Protein AF-D1W7B9-F1 (afdb_monomer_lite)

Sequence (97 aa):
MGVPVSRPIADFLPTISIKAKDFAAEMTNVNVQQKDLYGEGQISKEHIENNKAVRQIMIQRGIIPENLPPAEDVKKVERRLASEEKKALINKTKKKS

Organism: NCBI:txid679190

Foldseek 3Di:
DDDDPCDPVLVVLVVLLVVLLVVLLVQLVVCCVVVVDDDDVRSVVSSVVSSVVSQVVCVVVVHHNVPRDDSDPVVVVVVVVVVVVVVVVVVVVVVVD

Structure (mmCIF, N/CA/C/O backbone):
data_AF-D1W7B9-F1
#
_entry.id   AF-D1W7B9-F1
#
loop_
_atom_site.group_PDB
_atom_site.id
_atom_site.type_symbol
_atom_site.label_atom_id
_atom_site.label_alt_id
_atom_site.label_comp_id
_atom_site.label_asym_id
_atom_site.label_entity_id
_atom_site.label_seq_id
_atom_site.pdbx_PDB_ins_code
_atom_site.Cartn_x
_atom_site.Cartn_y
_atom_site.Cartn_z
_atom_site.occupancy
_atom_site.B_iso_or_equiv
_atom_site.auth_seq_id
_atom_site.auth_comp_id
_atom_site.auth_asym_id
_atom_site.auth_atom_id
_atom_site.pdbx_PDB_model_num
ATOM 1 N N . MET A 1 1 ? 18.495 18.089 -28.643 1.00 47.12 1 MET A N 1
ATOM 2 C CA . MET A 1 1 ? 17.297 17.388 -28.126 1.00 47.12 1 MET A CA 1
ATOM 3 C C . MET A 1 1 ? 17.425 15.924 -28.495 1.00 47.12 1 MET A C 1
ATOM 5 O O . MET A 1 1 ? 17.634 15.646 -29.665 1.00 47.12 1 MET A O 1
ATOM 9 N N . GLY A 1 2 ? 17.380 15.007 -27.532 1.00 46.62 2 GLY A N 1
ATOM 10 C CA . GLY A 1 2 ? 17.552 13.582 -27.826 1.00 46.62 2 GLY A CA 1
ATOM 11 C C . GLY A 1 2 ? 17.669 12.749 -26.560 1.00 46.62 2 GLY A C 1
ATOM 12 O O . GLY A 1 2 ? 18.695 12.123 -26.331 1.00 46.62 2 GLY A O 1
ATOM 13 N N . VAL A 1 3 ? 16.650 12.804 -25.703 1.00 45.97 3 VAL A N 1
ATOM 14 C CA . VAL A 1 3 ? 16.532 11.865 -24.580 1.00 45.97 3 VAL A CA 1
ATOM 15 C C . VAL A 1 3 ? 16.035 10.534 -25.162 1.00 45.97 3 VAL A C 1
ATOM 17 O O . VAL A 1 3 ? 15.002 10.549 -25.837 1.00 45.97 3 VAL A O 1
ATOM 20 N N . PRO A 1 4 ? 16.725 9.397 -24.959 1.00 49.19 4 PRO A N 1
ATOM 21 C CA . PRO A 1 4 ? 16.273 8.116 -25.490 1.00 49.19 4 PRO A CA 1
ATOM 22 C C . PRO A 1 4 ? 14.958 7.690 -24.823 1.00 49.19 4 PRO A C 1
ATOM 24 O O . PRO A 1 4 ? 14.853 7.627 -23.599 1.00 49.19 4 PRO A O 1
ATOM 27 N N . VAL A 1 5 ? 13.955 7.378 -25.645 1.00 54.09 5 VAL A N 1
ATOM 28 C CA . VAL A 1 5 ? 12.587 6.966 -25.268 1.00 54.09 5 VAL A CA 1
ATOM 29 C C . VAL A 1 5 ? 12.551 5.486 -24.843 1.00 54.09 5 VAL A C 1
ATOM 31 O O . VAL A 1 5 ? 11.746 4.692 -25.312 1.00 54.09 5 VAL A O 1
ATOM 34 N N . SER A 1 6 ? 13.463 5.071 -23.967 1.00 49.72 6 SER A N 1
ATOM 35 C CA . SER A 1 6 ? 13.506 3.704 -23.424 1.00 49.72 6 SER A CA 1
ATOM 36 C C . SER A 1 6 ? 13.983 3.718 -21.978 1.00 49.72 6 SER A C 1
ATOM 38 O O . SER A 1 6 ? 14.938 3.061 -21.577 1.00 49.72 6 SER A O 1
ATOM 40 N N . ARG A 1 7 ? 13.298 4.514 -21.158 1.00 51.72 7 ARG A N 1
ATOM 41 C CA . ARG A 1 7 ? 13.468 4.450 -19.709 1.00 51.72 7 ARG A CA 1
ATOM 42 C C . ARG A 1 7 ? 13.031 3.054 -19.242 1.00 51.72 7 ARG A C 1
ATOM 44 O O . ARG A 1 7 ? 11.943 2.632 -19.646 1.00 51.72 7 ARG A O 1
ATOM 51 N N . PRO A 1 8 ? 13.825 2.325 -18.439 1.00 52.91 8 PRO A N 1
ATOM 52 C CA . PRO A 1 8 ? 13.490 0.960 -18.071 1.00 52.91 8 PRO A CA 1
ATOM 53 C C . PRO A 1 8 ? 12.188 0.979 -17.275 1.00 52.91 8 PRO A C 1
ATOM 55 O O . PRO A 1 8 ? 12.133 1.510 -16.169 1.00 52.91 8 PRO A O 1
ATOM 58 N N . ILE A 1 9 ? 11.126 0.388 -17.823 1.00 50.38 9 ILE A N 1
ATOM 59 C CA . ILE A 1 9 ? 9.872 0.138 -17.093 1.00 50.38 9 ILE A CA 1
ATOM 60 C C . ILE A 1 9 ? 10.183 -0.601 -15.774 1.00 50.38 9 ILE A C 1
ATOM 62 O O . ILE A 1 9 ? 9.533 -0.373 -14.760 1.00 50.38 9 ILE A O 1
ATOM 66 N N . ALA A 1 10 ? 11.261 -1.392 -15.764 1.00 49.88 10 ALA A N 1
ATOM 67 C CA . ALA A 1 10 ? 11.808 -2.080 -14.604 1.00 49.88 10 ALA A CA 1
ATOM 68 C C . ALA A 1 10 ? 12.163 -1.175 -13.404 1.00 49.88 10 ALA A C 1
ATOM 70 O O . ALA A 1 10 ? 11.986 -1.632 -12.284 1.00 49.88 10 ALA A O 1
ATOM 71 N N . ASP A 1 11 ? 12.578 0.086 -13.588 1.00 51.97 11 ASP A N 1
ATOM 72 C CA . ASP A 1 11 ? 12.860 1.000 -12.458 1.00 51.97 11 ASP A CA 1
ATOM 73 C C . ASP A 1 11 ? 11.575 1.604 -11.861 1.00 51.97 11 ASP A C 1
ATOM 75 O O . ASP A 1 11 ? 11.506 1.976 -10.683 1.00 51.97 11 ASP A O 1
ATOM 79 N N . PHE A 1 12 ? 10.510 1.680 -12.662 1.00 52.81 12 PHE A N 1
ATOM 80 C CA . PHE A 1 12 ? 9.223 2.219 -12.226 1.00 52.81 12 PHE A CA 1
ATOM 81 C C . PHE A 1 12 ? 8.408 1.207 -11.435 1.00 52.81 12 PHE A C 1
ATOM 83 O O . PHE A 1 12 ? 7.654 1.594 -10.549 1.00 52.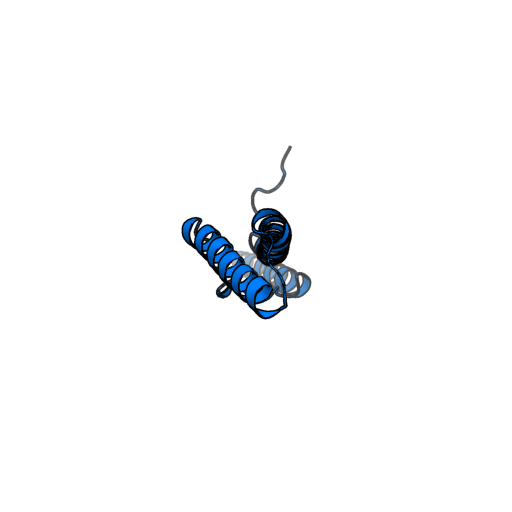81 12 PHE A O 1
ATOM 90 N N . LEU A 1 13 ? 8.560 -0.079 -11.726 1.00 55.22 13 LEU A N 1
ATOM 91 C CA . LEU A 1 13 ? 7.736 -1.139 -11.157 1.00 55.22 13 LEU A CA 1
ATOM 92 C C . LEU A 1 13 ? 7.955 -1.351 -9.639 1.00 55.22 13 LEU A C 1
ATOM 94 O O . LEU A 1 13 ? 6.961 -1.328 -8.908 1.00 55.22 13 LEU A O 1
ATOM 98 N N . PRO A 1 14 ? 9.197 -1.442 -9.114 1.00 63.50 14 PRO A N 1
ATOM 99 C CA . PRO A 1 14 ? 9.452 -1.453 -7.672 1.00 63.50 14 PRO A CA 1
ATOM 100 C C . PRO A 1 14 ? 8.940 -0.181 -6.993 1.00 63.50 14 PRO A C 1
ATOM 102 O O . PRO A 1 14 ? 8.298 -0.243 -5.946 1.00 63.50 14 PRO A O 1
ATOM 105 N N . THR A 1 15 ? 9.160 0.970 -7.632 1.00 70.62 15 THR A N 1
ATOM 106 C CA . THR A 1 15 ? 8.714 2.276 -7.134 1.00 70.62 15 THR A CA 1
ATOM 107 C C . THR A 1 15 ? 7.189 2.364 -7.040 1.00 70.62 15 THR A C 1
ATOM 109 O O . THR A 1 15 ? 6.660 2.892 -6.066 1.00 70.62 15 THR A O 1
ATOM 112 N N . ILE A 1 16 ? 6.463 1.837 -8.027 1.00 76.38 16 ILE A N 1
ATOM 113 C CA . ILE A 1 16 ? 4.998 1.855 -8.058 1.00 76.38 16 ILE A CA 1
ATOM 114 C C . ILE A 1 16 ? 4.426 0.970 -6.951 1.00 76.38 16 ILE A C 1
ATOM 116 O O . ILE A 1 16 ? 3.515 1.412 -6.260 1.00 76.38 16 ILE A O 1
ATOM 120 N N . SER A 1 17 ? 4.964 -0.233 -6.735 1.00 76.62 17 SER A N 1
ATOM 121 C CA . SER A 1 17 ? 4.492 -1.115 -5.658 1.00 76.62 17 SER A CA 1
ATOM 122 C C . SER A 1 17 ? 4.737 -0.538 -4.265 1.00 76.62 17 SER A C 1
ATOM 124 O O . SER A 1 17 ? 3.888 -0.691 -3.388 1.00 76.62 17 SER A O 1
ATOM 126 N N . ILE A 1 18 ? 5.866 0.148 -4.058 1.00 82.25 18 ILE A N 1
ATOM 127 C CA . ILE A 1 18 ? 6.145 0.863 -2.803 1.00 82.25 18 ILE A CA 1
ATOM 128 C C . ILE A 1 18 ? 5.125 1.991 -2.617 1.00 82.25 18 ILE A C 1
ATOM 130 O O . ILE A 1 18 ? 4.406 2.011 -1.622 1.00 82.25 18 ILE A O 1
ATOM 134 N N . LYS A 1 19 ? 4.959 2.854 -3.627 1.00 86.00 19 LYS A N 1
ATOM 135 C CA . LYS A 1 19 ? 3.995 3.963 -3.575 1.00 86.00 19 LYS A CA 1
ATOM 136 C C . LYS A 1 19 ? 2.550 3.500 -3.412 1.00 86.00 19 LYS A C 1
ATOM 138 O O . LYS A 1 19 ? 1.761 4.179 -2.769 1.00 86.00 19 LYS A O 1
ATOM 143 N N . ALA A 1 20 ? 2.192 2.359 -3.992 1.00 88.88 20 ALA A N 1
ATOM 144 C CA . ALA A 1 20 ? 0.872 1.763 -3.848 1.00 88.88 20 ALA A CA 1
ATOM 145 C C . ALA A 1 20 ? 0.593 1.344 -2.397 1.00 88.88 20 ALA A C 1
ATOM 147 O O . ALA A 1 20 ? -0.512 1.567 -1.905 1.00 88.88 20 ALA A O 1
ATOM 148 N N . LYS A 1 21 ? 1.589 0.782 -1.698 1.00 88.56 21 LYS A N 1
ATOM 149 C CA . LYS A 1 21 ? 1.470 0.453 -0.270 1.00 88.56 21 LYS A CA 1
ATOM 150 C C . LYS A 1 21 ? 1.353 1.702 0.593 1.00 88.56 21 LYS A C 1
ATOM 152 O O . LYS A 1 21 ? 0.460 1.753 1.434 1.00 88.56 21 LYS A O 1
ATOM 157 N N . ASP A 1 22 ? 2.191 2.706 0.341 1.00 91.06 22 ASP A N 1
ATOM 158 C CA . ASP A 1 22 ? 2.122 3.983 1.060 1.00 91.06 22 ASP A CA 1
ATOM 159 C C . ASP A 1 22 ? 0.745 4.631 0.867 1.00 91.06 22 ASP A C 1
ATOM 161 O O . ASP A 1 22 ? 0.106 5.066 1.821 1.00 91.06 22 ASP A O 1
ATOM 165 N N . PHE A 1 23 ? 0.223 4.599 -0.361 1.00 91.56 23 PHE A N 1
ATOM 166 C CA . PHE A 1 23 ? -1.106 5.113 -0.667 1.00 91.56 23 PHE A CA 1
ATOM 167 C C . PHE A 1 23 ? -2.228 4.334 0.037 1.00 91.56 23 PHE A C 1
ATOM 169 O O . PHE A 1 23 ? -3.169 4.938 0.548 1.00 91.56 23 PHE A O 1
ATOM 176 N N . ALA A 1 24 ? -2.141 3.002 0.106 1.00 92.62 24 ALA A N 1
ATOM 177 C CA . ALA A 1 24 ? -3.112 2.192 0.845 1.00 92.62 24 ALA A CA 1
ATOM 178 C C . ALA A 1 24 ? -3.086 2.490 2.357 1.00 92.62 24 ALA A C 1
ATOM 180 O O . ALA A 1 24 ? -4.142 2.504 2.999 1.00 92.62 24 ALA A O 1
ATOM 181 N N . ALA A 1 25 ? -1.903 2.754 2.919 1.00 93.00 25 ALA A N 1
ATOM 182 C CA . ALA A 1 25 ? -1.743 3.149 4.316 1.00 93.00 25 ALA A CA 1
ATOM 183 C C . ALA A 1 25 ? -2.351 4.535 4.584 1.00 93.00 25 ALA A C 1
ATOM 185 O O . ALA A 1 2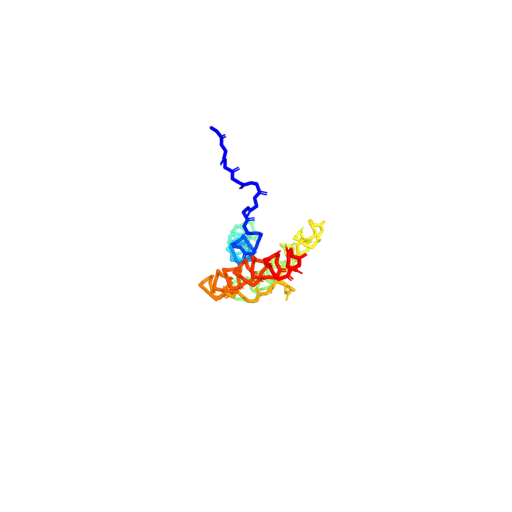5 ? -3.127 4.684 5.527 1.00 93.00 25 ALA A O 1
ATOM 186 N N . GLU A 1 26 ? -2.090 5.514 3.715 1.00 93.62 26 GLU A N 1
ATOM 187 C CA . GLU A 1 26 ? -2.690 6.853 3.807 1.00 93.62 26 GLU A CA 1
ATOM 188 C C . GLU A 1 26 ? -4.219 6.808 3.692 1.00 93.62 26 GLU A C 1
ATOM 190 O O . GLU A 1 26 ? -4.919 7.400 4.514 1.00 93.62 26 GLU A O 1
ATOM 195 N N . MET A 1 27 ? -4.767 6.033 2.746 1.00 92.25 27 MET A N 1
ATOM 196 C CA . MET A 1 27 ? -6.220 5.828 2.662 1.00 92.25 27 MET A CA 1
ATOM 197 C C . MET A 1 27 ? -6.791 5.216 3.940 1.00 92.25 27 MET A C 1
ATOM 199 O O . MET A 1 27 ? -7.864 5.613 4.385 1.00 92.25 27 MET A O 1
ATOM 203 N N . THR A 1 28 ? -6.064 4.285 4.558 1.00 92.75 28 THR A N 1
ATOM 204 C CA . THR A 1 28 ? -6.480 3.701 5.837 1.00 92.75 28 THR A CA 1
ATOM 205 C C . THR A 1 28 ? -6.504 4.761 6.930 1.00 92.75 28 THR A C 1
ATOM 207 O O . THR A 1 28 ? -7.489 4.846 7.650 1.00 92.75 28 THR A O 1
ATOM 210 N N . ASN A 1 29 ? -5.479 5.610 7.027 1.00 92.81 29 ASN A N 1
ATOM 211 C CA . ASN A 1 29 ? -5.423 6.675 8.028 1.00 92.81 29 ASN A CA 1
ATOM 212 C C . ASN A 1 29 ? -6.596 7.663 7.882 1.00 92.81 29 ASN A C 1
ATOM 214 O O . ASN A 1 29 ? -7.285 7.968 8.85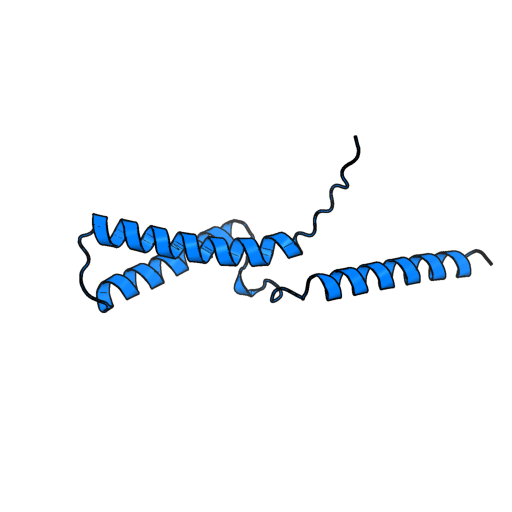6 1.00 92.81 29 ASN A O 1
ATOM 218 N N . VAL A 1 30 ? -6.888 8.087 6.648 1.00 94.12 30 VAL A N 1
ATOM 219 C CA . VAL A 1 30 ? -8.031 8.964 6.351 1.00 94.12 30 VAL A CA 1
ATOM 220 C C . VAL A 1 30 ? -9.358 8.278 6.690 1.00 94.12 30 VAL A C 1
ATOM 222 O O . VAL A 1 30 ? -10.211 8.883 7.338 1.00 94.12 30 VAL A O 1
ATOM 225 N N . ASN A 1 31 ? -9.538 7.011 6.313 1.00 91.62 31 ASN A N 1
ATOM 226 C CA . ASN A 1 31 ? -10.788 6.289 6.558 1.00 91.62 31 ASN A CA 1
ATOM 227 C C . ASN A 1 31 ? -11.007 5.981 8.041 1.00 91.62 31 ASN A C 1
ATOM 229 O O . ASN A 1 31 ? -12.147 6.013 8.496 1.00 91.62 31 ASN A O 1
ATOM 233 N N . VAL A 1 32 ? -9.939 5.728 8.801 1.00 92.50 32 VAL A N 1
ATOM 234 C CA . VAL A 1 32 ? -10.005 5.559 10.258 1.00 92.50 32 VAL A CA 1
ATOM 235 C C . VAL A 1 32 ? -10.528 6.827 10.923 1.00 92.50 32 VAL A C 1
ATOM 237 O O . VAL A 1 32 ? -11.425 6.736 11.755 1.00 92.50 32 VAL A O 1
ATOM 240 N N . GLN A 1 33 ? -10.043 7.999 10.506 1.00 91.56 33 GLN A N 1
ATOM 241 C CA . GLN A 1 33 ? -10.533 9.283 11.013 1.00 91.56 33 GLN A CA 1
ATOM 242 C C . GLN A 1 33 ? -11.967 9.587 10.556 1.00 91.56 33 GLN A C 1
ATOM 244 O O . GLN A 1 33 ? -12.778 10.052 11.348 1.00 91.56 33 GLN A O 1
ATOM 249 N N . GLN A 1 34 ? -12.302 9.325 9.289 1.00 92.44 34 GLN A N 1
ATOM 250 C CA . GLN A 1 34 ? -13.625 9.642 8.733 1.00 92.44 34 GLN A CA 1
ATOM 251 C C . GLN A 1 34 ? -14.743 8.736 9.252 1.00 92.44 34 GLN A C 1
ATOM 253 O O . GLN A 1 34 ? -15.865 9.197 9.450 1.00 92.44 34 GLN A O 1
ATOM 258 N N . LYS A 1 35 ? -14.456 7.442 9.422 1.00 90.81 35 LYS A N 1
ATOM 259 C CA . LYS A 1 35 ? -15.424 6.438 9.886 1.00 90.81 35 LYS A CA 1
ATOM 260 C C . LYS A 1 35 ? -15.365 6.224 11.401 1.00 90.81 35 LYS A C 1
ATOM 262 O O . LYS A 1 35 ? -16.071 5.348 11.892 1.00 90.81 35 LYS A O 1
ATOM 267 N N . ASP A 1 36 ? -14.529 6.992 12.101 1.00 91.38 36 ASP A N 1
ATOM 268 C CA . ASP A 1 36 ? -14.330 6.917 13.550 1.00 91.38 36 ASP A CA 1
ATOM 269 C C . ASP A 1 36 ? -14.030 5.472 14.002 1.00 91.38 36 ASP A C 1
ATOM 271 O O . ASP A 1 36 ? -14.694 4.899 14.865 1.00 91.38 36 ASP A O 1
ATOM 275 N N . LEU A 1 37 ? -13.079 4.822 13.314 1.00 90.50 37 LEU A N 1
ATOM 276 C CA . LEU A 1 37 ? -12.720 3.425 13.579 1.00 90.50 37 LEU A CA 1
ATOM 277 C C . LEU A 1 37 ? -11.776 3.331 14.774 1.00 90.50 37 LEU A C 1
ATOM 279 O O . LEU A 1 37 ? -10.779 4.049 14.851 1.00 90.50 37 LEU A O 1
ATOM 283 N N . TYR A 1 38 ? -12.027 2.356 15.649 1.00 89.69 38 TYR A N 1
ATOM 284 C CA . TYR A 1 38 ? -11.227 2.151 16.851 1.00 89.69 38 TYR A CA 1
ATOM 285 C C . TYR A 1 38 ? -10.748 0.712 16.991 1.00 89.69 38 TYR A C 1
ATOM 287 O O . TYR A 1 38 ? -11.443 -0.262 16.696 1.00 89.69 38 TYR A O 1
ATOM 295 N N . GLY A 1 39 ? -9.537 0.590 17.526 1.00 91.31 39 GLY A N 1
ATOM 296 C CA . GLY A 1 39 ? -8.923 -0.694 17.817 1.00 91.31 39 GLY A CA 1
ATOM 297 C C . GLY A 1 39 ? -8.332 -1.388 16.591 1.00 91.31 39 GLY A C 1
ATOM 298 O O . GLY A 1 39 ? -8.710 -1.174 15.438 1.00 91.31 39 GLY A O 1
ATOM 299 N N . GLU A 1 40 ? -7.378 -2.272 16.867 1.00 91.00 40 GLU A N 1
ATOM 300 C CA . GLU A 1 40 ? -6.565 -2.945 15.854 1.00 91.00 40 GLU A CA 1
ATOM 301 C C . GLU A 1 40 ? -7.404 -3.750 14.852 1.00 91.00 40 GLU A C 1
ATOM 303 O O . GLU A 1 40 ? -7.113 -3.749 13.657 1.00 91.00 40 GLU A O 1
ATOM 308 N N . GLY A 1 41 ? -8.477 -4.405 15.309 1.00 93.06 41 GLY A N 1
ATOM 309 C CA . GLY A 1 41 ? -9.293 -5.277 14.464 1.00 93.06 41 GLY A CA 1
ATOM 310 C C . GLY A 1 41 ? -10.041 -4.543 13.346 1.00 93.06 41 GLY A C 1
ATOM 311 O O . GLY A 1 41 ? -10.102 -5.043 12.222 1.00 93.06 41 GLY A O 1
ATOM 312 N N . GLN A 1 42 ? -10.602 -3.362 13.627 1.00 89.69 42 GLN A N 1
ATOM 313 C CA . GLN A 1 42 ? -11.315 -2.567 12.619 1.00 89.69 42 GLN A CA 1
ATOM 314 C C . GLN A 1 42 ? -10.335 -1.902 11.651 1.00 89.69 42 GLN A C 1
ATOM 316 O O . GLN A 1 42 ? -10.516 -1.993 10.437 1.00 89.69 42 GLN A O 1
ATOM 321 N N . ILE A 1 43 ? -9.254 -1.328 12.185 1.00 91.75 43 ILE A N 1
ATOM 322 C CA . ILE A 1 43 ? -8.199 -0.682 11.394 1.00 91.75 43 ILE A CA 1
ATOM 323 C C . ILE A 1 43 ? -7.525 -1.697 10.462 1.00 91.75 43 ILE A C 1
ATOM 325 O O . ILE A 1 43 ? -7.303 -1.413 9.288 1.00 91.75 43 ILE A O 1
ATOM 329 N N . SER A 1 44 ? -7.257 -2.914 10.942 1.00 91.38 44 SER A N 1
ATOM 330 C CA . SER A 1 44 ? -6.650 -3.973 10.126 1.00 91.38 44 SER A CA 1
ATOM 331 C C . SER A 1 44 ? -7.560 -4.425 8.988 1.00 91.38 44 SER A C 1
ATOM 333 O O . SER A 1 44 ? -7.079 -4.667 7.881 1.00 91.38 44 SER A O 1
ATOM 335 N N . LYS A 1 45 ? -8.876 -4.523 9.223 1.00 93.19 45 LYS A N 1
ATOM 336 C CA . LYS A 1 45 ? -9.840 -4.838 8.157 1.00 93.19 45 LYS A CA 1
ATOM 337 C C . LYS A 1 45 ? -9.840 -3.758 7.080 1.00 93.19 45 LYS A C 1
ATOM 339 O O . LYS A 1 45 ? -9.685 -4.092 5.908 1.00 93.19 45 LYS A O 1
ATOM 344 N N . GLU A 1 46 ? -9.917 -2.494 7.487 1.00 93.06 46 GLU A N 1
ATOM 345 C CA . GLU A 1 46 ? -9.852 -1.340 6.586 1.00 93.06 46 GLU A CA 1
ATOM 346 C C . GLU A 1 46 ? -8.538 -1.338 5.786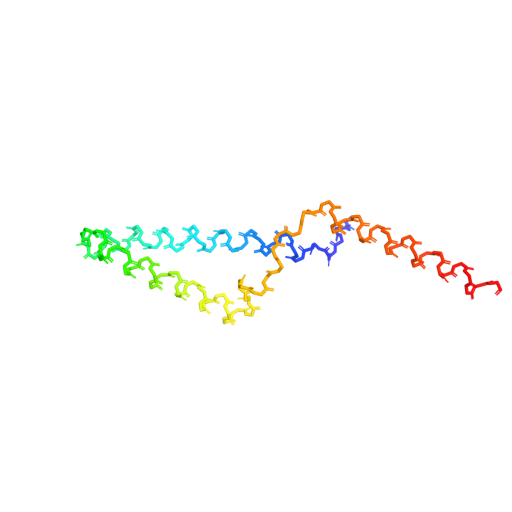 1.00 93.06 46 GLU A C 1
ATOM 348 O O . GLU A 1 46 ? -8.543 -1.210 4.563 1.00 93.06 46 GLU A O 1
ATOM 353 N N . HIS A 1 47 ? -7.407 -1.604 6.445 1.00 93.44 47 HIS A N 1
ATOM 354 C CA . HIS A 1 47 ? -6.106 -1.713 5.791 1.00 93.44 47 HIS A CA 1
ATOM 355 C C . HIS A 1 47 ? -6.061 -2.829 4.737 1.00 93.44 47 HIS A C 1
ATOM 357 O O . HIS A 1 47 ? -5.551 -2.631 3.630 1.00 93.44 47 HIS A O 1
ATOM 363 N N . ILE A 1 48 ? -6.603 -4.011 5.050 1.00 91.62 48 ILE A N 1
ATOM 364 C CA . ILE A 1 48 ? -6.668 -5.141 4.112 1.00 91.62 48 ILE A CA 1
ATOM 365 C C . ILE A 1 48 ? -7.560 -4.799 2.912 1.00 91.62 48 ILE A C 1
ATOM 367 O O . ILE A 1 48 ? -7.200 -5.112 1.774 1.00 91.62 48 ILE A O 1
ATOM 371 N N . GLU A 1 49 ? -8.711 -4.170 3.144 1.00 93.12 49 GLU A N 1
ATOM 372 C CA . GLU A 1 49 ? -9.635 -3.753 2.085 1.00 93.12 49 GLU A CA 1
ATOM 373 C C . GLU A 1 49 ? -9.011 -2.691 1.176 1.00 93.12 49 GLU A C 1
ATOM 375 O O . GLU A 1 49 ? -9.027 -2.856 -0.047 1.00 93.12 49 GLU A O 1
ATOM 380 N N . ASN A 1 50 ? -8.351 -1.683 1.747 1.00 94.00 50 ASN A N 1
ATOM 381 C CA . ASN A 1 50 ? -7.664 -0.641 0.984 1.00 94.00 50 ASN A CA 1
ATOM 382 C C . ASN A 1 50 ? -6.522 -1.211 0.139 1.00 94.00 50 ASN A C 1
ATOM 384 O O . ASN A 1 50 ? -6.414 -0.899 -1.047 1.00 94.00 50 ASN A O 1
ATOM 388 N N . ASN A 1 51 ? -5.715 -2.121 0.690 1.00 92.12 51 ASN A N 1
ATOM 389 C CA . ASN A 1 51 ? -4.663 -2.789 -0.082 1.00 92.12 51 ASN A CA 1
ATOM 390 C C . ASN A 1 51 ? -5.239 -3.611 -1.248 1.00 92.12 51 ASN A C 1
ATOM 392 O O . ASN A 1 51 ? -4.693 -3.587 -2.354 1.00 92.12 51 ASN A O 1
ATOM 396 N N . LYS A 1 52 ? -6.367 -4.306 -1.042 1.00 91.25 52 LYS A N 1
ATOM 397 C CA . LYS A 1 52 ? -7.065 -5.019 -2.125 1.00 91.25 52 LYS A CA 1
ATOM 398 C C . LYS A 1 52 ? -7.583 -4.053 -3.190 1.00 91.25 52 LYS A C 1
ATOM 400 O O . LYS A 1 52 ? -7.433 -4.348 -4.374 1.00 91.25 52 LYS A O 1
ATOM 405 N N . ALA A 1 53 ? -8.151 -2.915 -2.796 1.00 92.25 53 ALA A N 1
ATOM 406 C CA . ALA A 1 53 ? -8.665 -1.914 -3.726 1.00 92.25 53 ALA A CA 1
ATOM 407 C C . ALA A 1 53 ? -7.547 -1.318 -4.596 1.00 92.25 53 ALA A C 1
ATOM 409 O O . ALA A 1 53 ? -7.658 -1.319 -5.823 1.00 92.25 53 ALA A O 1
ATOM 410 N N . VAL A 1 54 ? -6.429 -0.904 -3.986 1.00 90.50 54 VAL A N 1
ATOM 411 C CA . VAL A 1 54 ? -5.259 -0.392 -4.722 1.00 90.50 54 VAL A CA 1
ATOM 412 C C . VAL A 1 54 ? -4.725 -1.440 -5.694 1.00 90.50 54 VAL A C 1
ATOM 414 O O . VAL A 1 54 ? -4.481 -1.132 -6.862 1.00 90.50 54 VAL A O 1
ATOM 417 N N . ARG A 1 55 ? -4.622 -2.700 -5.255 1.00 87.75 55 ARG A N 1
ATOM 418 C CA . ARG A 1 55 ? -4.212 -3.812 -6.119 1.00 87.75 55 ARG A CA 1
ATOM 419 C C . ARG A 1 55 ? -5.132 -3.965 -7.331 1.00 87.75 55 ARG A C 1
ATOM 421 O O . ARG A 1 55 ? -4.641 -4.106 -8.447 1.00 87.75 55 ARG A O 1
ATOM 428 N N . GLN A 1 56 ? -6.450 -3.929 -7.135 1.00 88.12 56 GLN A N 1
ATOM 429 C CA . GLN A 1 56 ? -7.404 -4.055 -8.241 1.00 88.12 56 GLN A CA 1
ATOM 430 C C . GLN A 1 56 ? -7.286 -2.899 -9.235 1.00 88.12 56 GLN A C 1
ATOM 432 O O . GLN A 1 56 ? -7.295 -3.138 -10.441 1.00 88.12 56 GLN A O 1
ATOM 437 N N . ILE A 1 57 ? -7.090 -1.670 -8.752 1.00 88.44 57 ILE A N 1
ATOM 438 C CA . ILE A 1 57 ? -6.864 -0.502 -9.616 1.00 88.44 57 ILE A CA 1
ATOM 439 C C . ILE A 1 57 ? -5.605 -0.699 -10.469 1.00 88.44 57 ILE A C 1
ATOM 441 O O . ILE A 1 57 ? -5.627 -0.434 -11.671 1.00 88.44 57 ILE A O 1
ATOM 445 N N . MET A 1 58 ? -4.516 -1.197 -9.878 1.00 85.38 58 MET A N 1
ATOM 446 C CA . MET A 1 58 ? -3.287 -1.494 -10.619 1.00 85.38 58 MET A CA 1
ATOM 447 C C . MET A 1 58 ? -3.530 -2.557 -11.697 1.00 85.38 58 MET A C 1
ATOM 449 O O . MET A 1 58 ? -3.178 -2.333 -12.857 1.00 85.38 58 MET A O 1
ATOM 453 N N . ILE A 1 59 ? -4.209 -3.657 -11.350 1.00 84.81 59 ILE A N 1
ATOM 454 C CA . ILE A 1 59 ? -4.522 -4.751 -12.285 1.00 84.81 59 ILE A CA 1
ATOM 455 C C . ILE A 1 59 ? -5.381 -4.246 -13.449 1.00 84.81 59 ILE A C 1
ATOM 457 O O . ILE A 1 59 ? -5.078 -4.543 -14.604 1.00 84.81 59 ILE A O 1
ATOM 461 N N . GLN A 1 60 ? -6.403 -3.429 -13.176 1.00 84.62 60 GLN A N 1
ATOM 462 C CA . GLN A 1 60 ? -7.250 -2.816 -14.208 1.00 84.62 60 GLN A CA 1
ATOM 463 C C . GLN A 1 60 ? -6.459 -1.933 -15.182 1.00 84.62 60 GLN A C 1
ATOM 465 O O . GLN A 1 60 ? -6.835 -1.796 -16.344 1.00 84.62 60 GLN A O 1
ATOM 470 N N . ARG A 1 61 ? -5.349 -1.342 -14.729 1.00 83.50 61 ARG A N 1
ATOM 471 C CA . ARG A 1 61 ? -4.430 -0.546 -15.558 1.00 83.50 61 ARG A CA 1
ATOM 472 C C . ARG A 1 61 ? -3.346 -1.390 -16.239 1.00 83.50 61 ARG A C 1
ATOM 474 O O . ARG A 1 61 ? -2.453 -0.823 -16.863 1.00 83.50 61 ARG A O 1
ATOM 481 N N . GLY A 1 62 ? -3.419 -2.718 -16.138 1.00 79.31 62 GLY A N 1
ATOM 482 C CA . GLY A 1 62 ? -2.449 -3.653 -16.713 1.00 79.31 62 GLY A CA 1
ATOM 483 C C . GLY A 1 62 ? -1.177 -3.829 -15.878 1.00 79.31 62 GLY A C 1
ATOM 484 O O . GLY A 1 62 ? -0.199 -4.387 -16.371 1.00 79.31 62 GLY A O 1
ATOM 485 N N . ILE A 1 63 ? -1.166 -3.358 -14.627 1.00 78.12 63 ILE A N 1
ATOM 486 C CA . ILE A 1 63 ? -0.019 -3.443 -13.716 1.00 78.12 63 ILE A CA 1
ATOM 487 C C . ILE A 1 63 ? -0.304 -4.529 -12.675 1.00 78.12 63 ILE A C 1
ATOM 489 O O . ILE A 1 63 ? -1.168 -4.364 -11.819 1.00 78.12 63 ILE A O 1
ATOM 493 N N . ILE A 1 64 ? 0.434 -5.641 -12.722 1.00 80.25 64 ILE A N 1
ATOM 494 C CA . ILE A 1 64 ? 0.263 -6.765 -11.787 1.00 80.25 64 ILE A CA 1
ATOM 495 C C . ILE A 1 64 ? 1.414 -6.747 -10.773 1.00 80.25 64 ILE A C 1
ATOM 497 O O . ILE A 1 64 ? 2.490 -7.240 -11.111 1.00 80.25 64 ILE A O 1
ATOM 501 N N . PRO A 1 65 ? 1.221 -6.202 -9.554 1.00 70.75 65 PRO A N 1
ATOM 502 C CA . PRO A 1 65 ? 2.302 -5.993 -8.590 1.00 70.75 65 PRO A CA 1
ATOM 503 C C . PRO A 1 65 ? 3.024 -7.279 -8.164 1.00 70.75 65 PRO A C 1
ATOM 505 O O . PRO A 1 65 ? 4.215 -7.235 -7.874 1.00 70.75 65 PRO A O 1
ATOM 508 N N . GLU A 1 66 ? 2.339 -8.426 -8.166 1.00 71.69 66 GLU A N 1
ATOM 509 C CA . GLU A 1 66 ? 2.924 -9.720 -7.775 1.00 71.69 66 GLU A CA 1
ATOM 510 C C . GLU A 1 66 ? 3.741 -10.390 -8.883 1.00 71.69 66 GLU A C 1
ATOM 512 O O . GLU A 1 66 ? 4.564 -11.253 -8.598 1.00 71.69 66 GLU A O 1
ATOM 517 N N . ASN A 1 67 ? 3.508 -10.007 -10.140 1.00 65.81 67 ASN A N 1
ATOM 518 C CA . ASN A 1 67 ? 4.259 -10.517 -11.286 1.00 65.81 67 ASN A CA 1
ATOM 519 C C . ASN A 1 67 ? 5.399 -9.568 -11.681 1.00 65.81 67 ASN A C 1
ATOM 521 O O . ASN A 1 67 ? 6.066 -9.774 -12.696 1.00 65.81 67 ASN A O 1
ATOM 525 N N . LEU A 1 68 ? 5.604 -8.501 -10.902 1.00 58.78 68 LEU A N 1
ATOM 526 C CA . LEU A 1 68 ? 6.759 -7.642 -11.072 1.00 58.78 68 LEU A CA 1
ATOM 527 C C . LEU A 1 68 ? 7.984 -8.428 -10.627 1.00 58.78 68 LEU A C 1
ATOM 529 O O . LEU A 1 68 ? 7.961 -9.007 -9.536 1.00 58.78 68 LEU A O 1
ATOM 533 N N . PRO A 1 69 ? 9.051 -8.463 -11.441 1.00 57.28 69 PRO A N 1
ATOM 534 C CA . PRO A 1 69 ? 10.294 -9.043 -10.978 1.00 57.28 69 PRO A CA 1
ATOM 535 C C . PRO A 1 69 ? 10.669 -8.348 -9.659 1.00 57.28 69 PRO A C 1
ATOM 537 O O . PRO A 1 69 ? 10.572 -7.114 -9.585 1.00 57.28 69 PRO A O 1
ATOM 540 N N . PRO A 1 70 ? 11.048 -9.100 -8.604 1.00 56.47 70 PRO A N 1
ATOM 541 C CA . PRO A 1 70 ? 11.637 -8.485 -7.419 1.00 56.47 70 PRO A CA 1
ATOM 542 C C . PRO A 1 70 ? 12.751 -7.582 -7.920 1.00 56.47 70 PRO A C 1
ATOM 544 O O . PRO A 1 70 ? 13.459 -8.022 -8.821 1.00 56.47 70 PRO A O 1
ATOM 547 N N . ALA A 1 71 ? 12.836 -6.346 -7.410 1.00 55.94 71 ALA A N 1
ATOM 548 C CA . ALA A 1 71 ? 13.765 -5.326 -7.891 1.00 55.94 71 ALA A CA 1
ATOM 549 C C . ALA A 1 71 ? 15.132 -5.969 -8.151 1.00 55.94 71 ALA A C 1
ATOM 551 O O . ALA A 1 71 ? 15.890 -6.223 -7.214 1.00 55.94 71 ALA A O 1
ATOM 552 N N . GLU A 1 72 ? 15.401 -6.349 -9.406 1.00 49.19 72 GLU A N 1
ATOM 553 C CA . GLU A 1 72 ? 16.692 -6.915 -9.742 1.00 49.19 72 GLU A CA 1
ATOM 554 C C . GLU A 1 72 ? 17.640 -5.756 -9.511 1.00 49.19 72 GLU A C 1
ATOM 556 O O . GLU A 1 72 ? 17.404 -4.657 -10.012 1.00 49.19 72 GLU A O 1
ATOM 561 N N . ASP A 1 73 ? 18.660 -5.997 -8.690 1.00 53.50 73 ASP A N 1
ATOM 562 C CA . ASP A 1 73 ? 19.702 -5.029 -8.388 1.00 53.50 73 ASP A CA 1
ATOM 563 C C . ASP A 1 73 ? 20.090 -4.342 -9.703 1.00 53.50 73 ASP A C 1
ATOM 565 O O . ASP A 1 73 ? 20.539 -5.017 -10.633 1.00 53.50 73 ASP A O 1
ATOM 569 N N . VAL A 1 74 ? 19.804 -3.041 -9.833 1.00 54.56 74 VAL A N 1
ATOM 570 C CA . VAL A 1 74 ? 19.811 -2.310 -11.119 1.00 54.56 74 VAL A CA 1
ATOM 571 C C . VAL A 1 74 ? 21.136 -2.535 -11.857 1.00 54.56 74 VAL A C 1
ATOM 573 O O . VAL A 1 74 ? 21.177 -2.760 -13.066 1.00 54.56 74 VAL A O 1
ATOM 576 N N . LYS A 1 75 ? 22.224 -2.664 -11.088 1.00 56.44 75 LYS A N 1
ATOM 577 C CA . LYS A 1 75 ? 23.574 -3.008 -11.554 1.00 56.44 75 LYS A CA 1
ATOM 578 C C . LYS A 1 75 ? 23.668 -4.345 -12.295 1.00 56.44 75 LYS A C 1
ATOM 580 O O . LYS A 1 75 ? 24.494 -4.498 -13.192 1.00 56.44 75 LYS A O 1
ATOM 585 N N . L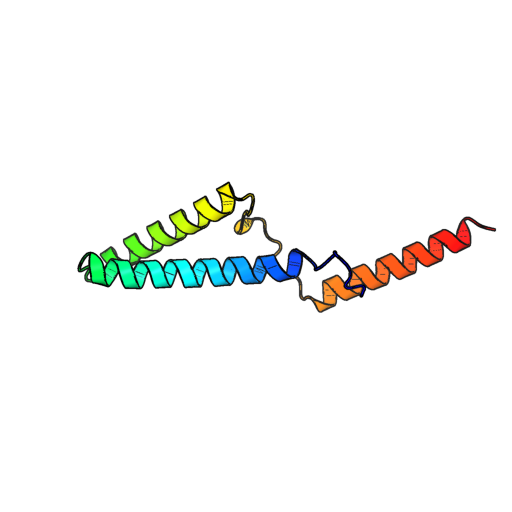YS A 1 76 ? 22.889 -5.355 -11.910 1.00 58.62 76 LYS A N 1
ATOM 586 C CA . LYS A 1 76 ? 22.859 -6.682 -12.543 1.00 58.62 76 LYS A CA 1
ATOM 587 C C . LYS A 1 76 ? 22.129 -6.634 -13.885 1.00 58.62 76 LYS A C 1
ATOM 589 O O . LYS A 1 76 ? 22.577 -7.285 -14.829 1.00 58.62 76 LYS A O 1
ATOM 594 N N . VAL A 1 77 ? 21.070 -5.833 -13.980 1.00 57.00 77 VAL A N 1
ATOM 595 C CA . VAL A 1 77 ? 20.323 -5.595 -15.224 1.00 57.00 77 VAL A CA 1
ATOM 596 C C . VAL A 1 77 ? 21.176 -4.794 -16.208 1.00 57.00 77 VAL A C 1
ATOM 598 O O . VAL A 1 77 ? 21.370 -5.244 -17.336 1.00 57.00 77 VAL A O 1
ATOM 601 N N . GLU A 1 78 ? 21.804 -3.702 -15.762 1.00 56.47 78 GLU A N 1
ATOM 602 C CA . GLU A 1 78 ? 22.761 -2.928 -16.571 1.00 56.47 78 GLU A CA 1
ATOM 603 C C . GLU A 1 78 ? 23.923 -3.794 -17.074 1.00 56.47 78 GLU A C 1
ATOM 605 O O . GLU A 1 78 ? 24.276 -3.747 -18.252 1.00 56.47 78 GLU A O 1
ATOM 610 N N . ARG A 1 79 ? 24.494 -4.650 -16.212 1.00 62.25 79 ARG A N 1
ATOM 611 C CA . ARG A 1 79 ? 25.559 -5.587 -16.612 1.00 62.25 79 ARG A CA 1
ATOM 612 C C . ARG A 1 79 ? 25.092 -6.589 -17.664 1.00 62.25 79 ARG A C 1
ATOM 614 O O . ARG A 1 79 ? 25.871 -6.915 -18.560 1.00 62.25 79 ARG A O 1
ATOM 621 N N . ARG A 1 80 ? 23.851 -7.083 -17.574 1.00 63.59 80 ARG A N 1
ATOM 622 C CA . ARG A 1 80 ? 23.272 -7.981 -18.587 1.00 63.59 80 ARG A CA 1
ATOM 623 C C . ARG A 1 80 ? 23.094 -7.251 -19.916 1.00 63.59 80 ARG A C 1
ATOM 625 O O . ARG A 1 80 ? 23.632 -7.738 -20.907 1.00 63.59 80 ARG A O 1
ATOM 632 N N . LEU A 1 81 ? 22.473 -6.071 -19.918 1.00 60.34 81 LEU A N 1
ATOM 633 C CA . LEU A 1 81 ? 22.290 -5.242 -21.118 1.00 60.34 81 LEU A CA 1
ATOM 634 C C . LEU A 1 81 ? 23.626 -4.886 -21.784 1.00 60.34 81 LEU A C 1
ATOM 636 O O . LEU A 1 81 ? 23.805 -5.160 -22.967 1.00 60.34 81 LEU A O 1
ATOM 640 N N . ALA A 1 82 ? 24.614 -4.417 -21.016 1.00 63.41 82 ALA A N 1
ATOM 641 C CA . ALA A 1 82 ? 25.949 -4.117 -21.538 1.00 63.41 82 ALA A CA 1
ATOM 642 C C . ALA A 1 82 ? 26.642 -5.364 -22.124 1.00 63.41 82 ALA A C 1
ATOM 644 O O . ALA A 1 82 ? 27.354 -5.291 -23.131 1.00 63.41 82 ALA A O 1
ATOM 645 N N . SER A 1 83 ? 26.439 -6.536 -21.511 1.00 64.06 83 SER A N 1
ATOM 646 C CA . SER A 1 83 ? 26.987 -7.796 -22.023 1.00 64.06 83 SER A CA 1
ATOM 647 C C . SER A 1 83 ? 26.292 -8.271 -23.305 1.00 64.06 83 SER A C 1
ATOM 649 O O . SER A 1 83 ? 26.951 -8.838 -24.181 1.00 64.06 83 SER A O 1
ATOM 651 N N . GLU A 1 84 ? 24.989 -8.020 -23.444 1.00 64.12 84 GLU A N 1
ATOM 652 C CA . GLU A 1 84 ? 24.201 -8.357 -24.630 1.00 64.12 84 GLU A CA 1
ATOM 653 C C . GLU A 1 84 ? 24.507 -7.416 -25.797 1.00 64.12 84 GLU A C 1
ATOM 655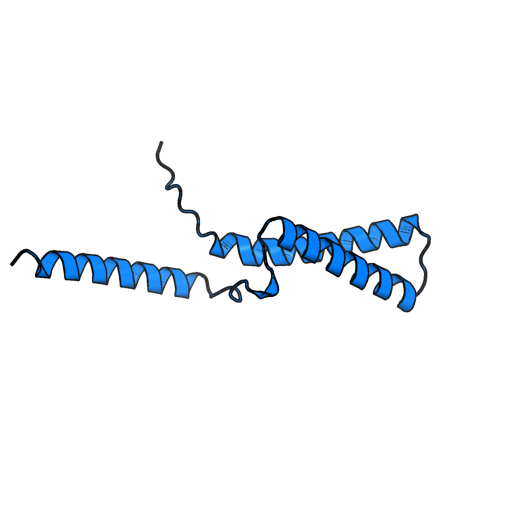 O O . GLU A 1 84 ? 24.722 -7.899 -26.909 1.00 64.12 84 GLU A O 1
ATOM 660 N N . GLU A 1 85 ? 24.660 -6.111 -25.553 1.00 62.38 85 GLU A N 1
ATOM 661 C CA . GLU A 1 85 ? 25.121 -5.148 -26.563 1.00 62.38 85 GLU A CA 1
ATOM 662 C C . GLU A 1 85 ? 26.508 -5.520 -27.094 1.00 62.38 85 GLU A C 1
ATOM 664 O O . GLU A 1 85 ? 26.726 -5.584 -28.309 1.00 62.38 85 GLU A O 1
ATOM 669 N N . LYS A 1 86 ? 27.438 -5.865 -26.194 1.00 61.66 86 LYS A N 1
ATOM 670 C CA . LYS A 1 86 ? 28.785 -6.301 -26.580 1.00 61.66 86 LYS A CA 1
ATOM 671 C C . LYS A 1 86 ? 28.746 -7.582 -27.420 1.00 61.66 86 LYS A C 1
ATOM 673 O O . LYS A 1 86 ? 29.453 -7.672 -28.423 1.00 61.66 86 LYS A O 1
ATOM 678 N N . LYS A 1 87 ? 27.899 -8.557 -27.071 1.00 61.94 87 LYS A N 1
ATOM 679 C CA . LYS A 1 87 ? 27.709 -9.789 -27.863 1.00 61.94 87 LYS A CA 1
ATOM 680 C C . LYS A 1 87 ? 27.047 -9.520 -29.217 1.00 61.94 87 LYS A C 1
ATOM 682 O O . LYS A 1 87 ? 27.459 -10.109 -30.216 1.00 61.94 87 LYS A O 1
ATOM 687 N N . ALA A 1 88 ? 26.067 -8.623 -29.280 1.00 59.16 88 ALA A N 1
ATOM 688 C CA . ALA A 1 88 ? 25.392 -8.249 -30.521 1.00 59.16 88 ALA A CA 1
ATOM 689 C C . ALA A 1 88 ? 26.346 -7.551 -31.509 1.00 59.16 88 ALA A C 1
ATOM 691 O O . ALA A 1 88 ? 26.305 -7.828 -32.711 1.00 59.16 88 ALA A O 1
ATOM 692 N N . LEU A 1 89 ? 27.253 -6.710 -31.002 1.00 60.38 89 LEU A N 1
ATOM 693 C CA . LEU A 1 89 ? 28.323 -6.081 -31.782 1.00 60.38 89 LEU A CA 1
ATOM 694 C C . LEU A 1 89 ? 29.320 -7.117 -32.331 1.00 60.38 89 LEU A C 1
ATOM 696 O O . LEU A 1 89 ? 29.663 -7.065 -33.512 1.00 60.38 89 LEU A O 1
ATOM 700 N N . ILE A 1 90 ? 29.717 -8.100 -31.515 1.00 60.25 90 ILE A N 1
ATOM 701 C CA . ILE A 1 90 ? 30.632 -9.188 -31.917 1.00 60.25 90 ILE A CA 1
ATOM 702 C C . ILE A 1 90 ? 29.988 -10.128 -32.954 1.00 60.25 90 ILE A C 1
ATOM 704 O O . ILE A 1 90 ? 30.649 -10.606 -33.876 1.00 60.25 90 ILE A O 1
ATOM 708 N N . ASN A 1 91 ? 28.682 -10.382 -32.855 1.00 57.47 91 ASN A N 1
ATOM 709 C CA . ASN A 1 91 ? 27.976 -11.211 -33.835 1.00 57.47 91 ASN A CA 1
ATOM 710 C C . ASN A 1 91 ? 27.775 -10.490 -35.180 1.00 57.47 91 ASN A C 1
ATOM 712 O O . ASN A 1 91 ? 27.769 -11.140 -36.226 1.00 57.47 91 ASN A O 1
ATOM 716 N N . LYS A 1 92 ? 27.663 -9.154 -35.185 1.00 55.16 92 LYS A N 1
ATOM 717 C CA . LYS A 1 92 ? 27.609 -8.354 -36.422 1.00 55.16 92 LYS A CA 1
ATOM 718 C C . LYS A 1 92 ? 28.942 -8.327 -37.173 1.00 55.16 92 LYS A C 1
ATOM 720 O O . LYS A 1 92 ? 28.920 -8.285 -38.401 1.00 55.16 92 LYS A O 1
ATOM 725 N N . THR A 1 93 ? 30.078 -8.370 -36.476 1.00 54.06 93 THR A N 1
ATOM 726 C CA . THR A 1 93 ? 31.402 -8.404 -37.120 1.00 54.06 93 THR A CA 1
ATOM 727 C C . THR A 1 93 ? 31.735 -9.777 -37.703 1.00 54.06 93 THR A C 1
ATOM 729 O O . THR A 1 93 ? 32.317 -9.833 -38.779 1.00 54.06 93 THR A O 1
ATOM 732 N N . LYS A 1 94 ? 31.272 -10.880 -37.097 1.00 52.16 94 LYS A N 1
ATOM 733 C CA . LYS A 1 94 ? 31.430 -12.238 -37.663 1.00 52.16 94 LYS A CA 1
ATOM 734 C C . LYS A 1 94 ? 30.570 -12.538 -38.896 1.00 52.16 94 LYS A C 1
ATOM 736 O O . LYS A 1 94 ? 30.879 -13.475 -39.616 1.00 52.16 94 LYS A O 1
ATOM 741 N N . LYS A 1 95 ? 29.494 -11.782 -39.142 1.00 47.53 95 LYS A N 1
ATOM 742 C CA . LYS A 1 95 ? 28.591 -11.991 -40.295 1.00 47.53 95 LYS A CA 1
ATOM 743 C C . LYS A 1 95 ? 28.995 -11.184 -41.545 1.00 47.53 95 LYS A C 1
ATOM 745 O O . LYS A 1 95 ? 28.274 -11.208 -42.536 1.00 47.53 95 LYS A O 1
ATOM 750 N N . LYS A 1 96 ? 30.099 -10.429 -41.473 1.00 46.31 96 LYS A N 1
ATOM 751 C CA . LYS A 1 96 ? 30.659 -9.605 -42.562 1.00 46.31 96 LYS A CA 1
ATOM 752 C C . LYS A 1 96 ? 32.034 -10.091 -43.060 1.00 46.31 96 LYS A C 1
ATOM 754 O O . LYS A 1 96 ? 32.651 -9.380 -43.849 1.00 46.31 96 LYS A O 1
ATOM 759 N N . SER A 1 97 ? 32.504 -11.253 -42.604 1.00 41.34 97 SER A N 1
ATOM 760 C CA . SER A 1 97 ? 33.698 -11.931 -43.131 1.00 41.34 97 SER A CA 1
ATOM 761 C C . SER A 1 97 ? 33.304 -13.143 -43.952 1.00 41.34 97 SER A C 1
ATOM 763 O O . SER A 1 97 ? 32.304 -13.790 -43.568 1.00 41.34 97 SER A O 1
#

Radius of gyration: 21.42 Å; chains: 1; bounding box: 49×30×61 Å

pLDDT: mean 73.07, std 17.41, range [41.34, 94.12]

Secondary structure (DSSP, 8-state):
----S---HHHHHHHHHHHHHHHHHHHHHHHHHHTT--HHHHHHHHHHHHHHHHHHHHHHTT--GGGSPP---HHHHHHHHHHHHHHHHHHHHHTT-